Protein AF-X0TYA1-F1 (afdb_monomer_lite)

InterPro domains:
  IPR029058 Alpha/Beta hydrolase fold [G3DSA:3.40.50.1820] (14-132)

Foldseek 3Di:
DDDDDDDDDDDDDDDDDDDDPPPPPPPPPPPPVPPPPDPLVPDDPVVNVVVCVVPPPVPPPLDADCPPVVHPVVSCVVVVVVVCVVVCVVVQVVVQPPDDKDKDKDDWDDPPVDTDIKMWIDHGVVDIDIDD

Sequence (132 aa):
MNLKTLPARLMLRDRVRLACCACATVLLLSTQGRAQEKDFDDYPEHVVKYLGRLFDEEHRQYAFRDDYSGGVRKWRSDARPELRRLVGLEKIAASVGRHKPQVELDEPEDLGDYLRQRGTIETEPDVRIPFW

Secondary structure (DSSP, 8-state):
---------------------SSSSSS------------GGGS-HHHHHHHHHHS-STT-TT---TT-TTHHHHHHHHHHHHHHHHTTHHHHHHHTTT---EEEE-PPEE-SSSEE--EEEEEETTEEEEE-

pLDDT: mean 77.63, std 24.53, range [28.47, 98.56]

Structure (mmCIF, N/CA/C/O backbone):
data_AF-X0TYA1-F1
#
_entry.id   AF-X0TYA1-F1
#
loop_
_atom_site.group_PDB
_atom_site.id
_atom_site.type_symbol
_atom_site.label_atom_id
_atom_site.label_alt_id
_atom_site.label_comp_id
_atom_site.label_asym_id
_atom_site.label_entity_id
_atom_site.label_seq_id
_atom_site.pdbx_PDB_ins_code
_atom_site.Cartn_x
_atom_site.Cartn_y
_atom_site.Cartn_z
_atom_site.occupancy
_atom_site.B_iso_or_equiv
_atom_site.auth_seq_id
_atom_site.auth_comp_id
_atom_site.auth_asym_id
_atom_site.auth_atom_id
_atom_site.pdbx_PDB_model_num
ATOM 1 N N . MET A 1 1 ? 35.084 68.144 -44.228 1.00 32.50 1 MET A N 1
ATOM 2 C CA . MET A 1 1 ? 34.558 69.439 -43.744 1.00 32.50 1 MET A CA 1
ATOM 3 C C . MET A 1 1 ? 34.299 69.296 -42.241 1.00 32.50 1 MET A C 1
ATOM 5 O O . MET A 1 1 ? 33.495 68.442 -41.913 1.00 32.50 1 MET A O 1
ATOM 9 N N . ASN A 1 2 ? 35.048 70.046 -41.402 1.00 29.66 2 ASN A N 1
ATOM 10 C CA . ASN A 1 2 ? 34.972 70.263 -39.924 1.00 29.66 2 ASN A CA 1
ATOM 11 C C . ASN A 1 2 ? 34.763 69.029 -39.007 1.00 29.66 2 ASN A C 1
ATOM 13 O O . ASN A 1 2 ? 33.692 68.447 -39.045 1.00 29.66 2 ASN A O 1
ATOM 17 N N . LEU A 1 3 ? 35.659 68.529 -38.135 1.00 37.81 3 LEU A N 1
ATOM 18 C CA . LEU A 1 3 ? 36.794 69.030 -37.321 1.00 37.81 3 LEU A CA 1
ATOM 19 C C . LEU A 1 3 ? 36.450 70.073 -36.239 1.00 37.81 3 LEU A C 1
ATOM 21 O O . LEU A 1 3 ? 36.354 71.256 -36.543 1.00 37.81 3 LEU A O 1
ATOM 25 N N . LYS A 1 4 ? 36.314 69.581 -34.992 1.00 37.88 4 LYS A N 1
ATOM 26 C CA . LYS A 1 4 ? 36.492 70.201 -33.649 1.00 37.88 4 LYS A CA 1
ATOM 27 C C . LYS A 1 4 ? 35.910 69.193 -32.623 1.00 37.88 4 LYS A C 1
ATOM 29 O O . LYS A 1 4 ? 34.762 68.816 -32.795 1.00 37.88 4 LYS A O 1
ATOM 34 N N . THR A 1 5 ? 36.552 68.648 -31.582 1.00 37.81 5 THR A N 1
ATOM 35 C CA . THR A 1 5 ? 37.852 68.861 -30.919 1.00 37.81 5 THR A CA 1
ATOM 36 C C . THR A 1 5 ? 38.079 67.671 -29.943 1.00 37.81 5 THR A C 1
ATOM 38 O O . THR A 1 5 ? 37.140 67.265 -29.267 1.00 37.81 5 THR A O 1
ATOM 41 N N . LEU A 1 6 ? 39.298 67.122 -29.851 1.00 38.38 6 LEU A N 1
ATOM 42 C CA . LEU A 1 6 ? 39.820 66.210 -28.795 1.00 38.38 6 LEU A CA 1
ATOM 43 C C . LEU A 1 6 ? 40.807 67.028 -27.923 1.00 38.38 6 LEU A C 1
ATOM 45 O O . LEU A 1 6 ? 41.352 67.990 -28.474 1.00 38.38 6 LEU A O 1
ATOM 49 N N . PRO A 1 7 ? 41.076 66.726 -26.626 1.00 44.44 7 PRO A N 1
ATOM 50 C CA . PRO A 1 7 ? 42.090 65.706 -26.256 1.00 44.44 7 PRO A CA 1
ATOM 51 C C . PRO A 1 7 ? 41.839 64.990 -24.890 1.00 44.44 7 PRO A C 1
ATOM 53 O O . PRO A 1 7 ? 41.199 65.527 -23.999 1.00 44.44 7 PRO A O 1
ATOM 56 N N . ALA A 1 8 ? 42.135 63.692 -24.751 1.00 32.38 8 ALA A N 1
ATOM 57 C CA . ALA A 1 8 ? 43.381 63.061 -24.264 1.00 32.38 8 ALA A CA 1
ATOM 58 C C . ALA A 1 8 ? 43.638 63.102 -22.737 1.00 32.38 8 ALA A C 1
ATOM 60 O O . ALA A 1 8 ? 43.399 64.112 -22.089 1.00 32.38 8 ALA A O 1
ATOM 61 N N . ARG A 1 9 ? 44.296 62.023 -22.260 1.00 31.80 9 ARG A N 1
ATOM 62 C CA . ARG A 1 9 ? 44.936 61.795 -20.940 1.00 31.80 9 ARG A CA 1
ATOM 63 C C . ARG A 1 9 ? 44.002 61.375 -19.797 1.00 31.80 9 ARG A C 1
ATOM 65 O O . ARG A 1 9 ? 42.908 61.886 -19.674 1.00 31.80 9 ARG A O 1
ATOM 72 N N . LEU A 1 10 ? 44.373 60.502 -18.864 1.00 29.92 10 LEU A N 1
ATOM 73 C CA . LEU A 1 10 ? 45.520 59.617 -18.629 1.00 29.92 10 LEU A CA 1
ATOM 74 C C . LEU A 1 10 ? 45.177 58.921 -17.294 1.00 29.92 10 LEU A C 1
ATOM 76 O O . LEU A 1 10 ? 44.668 59.580 -16.397 1.00 29.92 10 LEU A O 1
ATOM 80 N N . MET A 1 11 ? 45.540 57.649 -17.158 1.00 28.47 11 MET A N 1
ATOM 81 C CA . MET A 1 11 ? 45.932 57.015 -15.894 1.00 28.47 11 MET A CA 1
ATOM 82 C C . MET A 1 11 ? 44.931 56.867 -14.731 1.00 28.47 11 MET A C 1
ATOM 84 O O . MET A 1 11 ? 44.482 57.809 -14.095 1.00 28.47 11 MET A O 1
ATOM 88 N N . LEU A 1 12 ? 44.806 55.590 -14.357 1.00 33.03 12 LEU A N 1
ATOM 89 C CA . LEU A 1 12 ? 45.123 55.096 -13.019 1.00 33.03 12 LEU A CA 1
ATOM 90 C C . LEU A 1 12 ? 44.226 55.607 -11.889 1.00 33.03 12 LEU A C 1
ATOM 92 O O . LEU A 1 12 ? 44.451 56.662 -11.301 1.00 33.03 12 LEU A O 1
ATOM 96 N N . ARG A 1 13 ? 43.291 54.753 -11.474 1.00 34.62 13 ARG A N 1
ATOM 97 C CA . ARG A 1 13 ? 42.982 54.647 -10.052 1.00 34.62 13 ARG A CA 1
ATOM 98 C C . ARG A 1 13 ? 42.50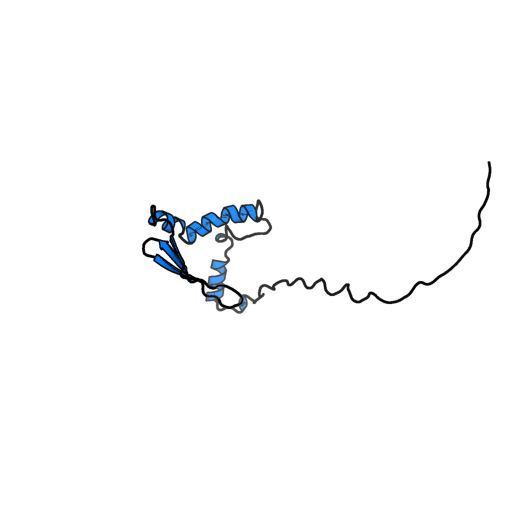1 53.251 -9.712 1.00 34.62 13 ARG A C 1
ATOM 100 O O . ARG A 1 13 ? 41.344 52.892 -9.912 1.00 34.62 13 ARG A O 1
ATOM 107 N N . ASP A 1 14 ? 43.475 52.499 -9.217 1.00 39.28 14 ASP A N 1
ATOM 108 C CA . ASP A 1 14 ? 43.348 51.381 -8.300 1.00 39.28 14 ASP A CA 1
ATOM 109 C C . ASP A 1 14 ? 42.031 51.402 -7.530 1.00 39.28 14 ASP A C 1
ATOM 111 O O . ASP A 1 14 ? 41.776 52.282 -6.702 1.00 39.28 14 ASP A O 1
ATOM 115 N N . ARG A 1 15 ? 41.209 50.383 -7.763 1.00 44.50 15 ARG A N 1
ATOM 116 C CA . ARG A 1 15 ? 40.204 49.981 -6.792 1.00 44.50 15 ARG A CA 1
ATOM 117 C C . ARG A 1 15 ? 40.423 48.526 -6.429 1.00 44.50 15 ARG A C 1
ATOM 119 O O . ARG A 1 15 ? 39.963 47.614 -7.096 1.00 44.50 15 ARG A O 1
ATOM 126 N N . VAL A 1 16 ? 41.158 48.405 -5.328 1.00 42.16 16 VAL A N 1
ATOM 127 C CA . VAL A 1 16 ? 40.886 47.473 -4.237 1.00 42.16 16 VAL A CA 1
ATOM 128 C C . VAL A 1 16 ? 41.016 46.000 -4.622 1.00 42.16 16 VAL A C 1
ATOM 130 O O . VAL A 1 16 ? 40.075 45.309 -4.997 1.00 42.16 16 VAL A O 1
ATOM 133 N N . ARG A 1 17 ? 42.251 45.529 -4.442 1.00 36.91 17 ARG A N 1
ATOM 134 C CA . ARG A 1 17 ? 42.578 44.138 -4.143 1.00 36.91 17 ARG A CA 1
ATOM 135 C C . ARG A 1 17 ? 41.722 43.605 -2.986 1.00 36.91 17 ARG A C 1
ATOM 137 O O . ARG A 1 17 ? 41.432 44.342 -2.051 1.00 36.91 17 ARG A O 1
ATOM 144 N N . LEU A 1 18 ? 41.538 42.284 -3.013 1.00 40.69 18 LEU A N 1
ATOM 145 C CA . LEU A 1 18 ? 41.209 41.407 -1.885 1.00 40.69 18 LEU A CA 1
ATOM 146 C C . LEU A 1 18 ? 39.791 41.540 -1.314 1.00 40.69 18 LEU A C 1
ATOM 148 O O . LEU A 1 18 ? 39.532 42.384 -0.469 1.00 40.69 18 LEU A O 1
ATOM 152 N N . ALA A 1 19 ? 38.925 40.601 -1.703 1.00 40.47 19 ALA A N 1
ATOM 153 C CA . ALA A 1 19 ? 38.174 39.725 -0.790 1.00 40.47 19 ALA A CA 1
ATOM 154 C C . ALA A 1 19 ? 36.941 39.171 -1.514 1.00 40.47 19 ALA A C 1
ATOM 156 O O . ALA A 1 19 ? 35.897 39.806 -1.523 1.00 40.47 19 ALA A O 1
ATOM 157 N N . CYS A 1 20 ? 37.071 37.997 -2.136 1.00 30.47 20 CYS A N 1
ATOM 158 C CA . CYS A 1 20 ? 35.953 37.071 -2.377 1.00 30.47 20 CYS A CA 1
ATOM 159 C C . CYS A 1 20 ? 36.505 35.733 -2.898 1.00 30.47 20 CYS A C 1
ATOM 161 O O . CYS A 1 20 ? 36.135 35.251 -3.960 1.00 30.47 20 CYS A O 1
ATOM 163 N N . CYS A 1 21 ? 37.444 35.141 -2.155 1.00 40.97 21 CYS A N 1
ATOM 164 C CA . CYS A 1 21 ? 37.978 33.802 -2.434 1.00 40.97 21 CYS A CA 1
ATOM 165 C C . CYS A 1 21 ? 37.369 32.722 -1.517 1.00 40.97 21 CYS A C 1
ATOM 167 O O . CYS A 1 21 ? 37.995 31.697 -1.289 1.00 40.97 21 CYS A O 1
ATOM 169 N N . ALA A 1 22 ? 36.169 32.934 -0.961 1.00 41.06 22 ALA A N 1
ATOM 170 C CA . ALA A 1 22 ? 35.612 32.021 0.048 1.00 41.06 22 ALA A CA 1
ATOM 171 C C . ALA A 1 22 ? 34.150 31.578 -0.162 1.00 41.06 22 ALA A C 1
ATOM 173 O O . ALA A 1 22 ? 33.609 30.915 0.713 1.00 41.06 22 ALA A O 1
ATOM 174 N N . CYS A 1 23 ? 33.511 31.870 -1.304 1.00 37.47 23 CYS A N 1
ATOM 175 C CA . CYS A 1 23 ? 32.127 31.419 -1.565 1.00 37.47 23 CYS A CA 1
ATOM 176 C C . CYS A 1 23 ? 31.957 30.520 -2.802 1.00 37.47 23 CYS A C 1
ATOM 178 O O . CYS A 1 23 ? 30.838 30.121 -3.104 1.00 37.47 23 CYS A O 1
ATOM 180 N N . ALA A 1 24 ? 33.034 30.161 -3.508 1.00 41.72 24 ALA A N 1
ATOM 181 C CA . ALA A 1 24 ? 32.944 29.354 -4.732 1.00 41.72 24 ALA A CA 1
ATOM 182 C C . ALA A 1 24 ? 33.170 27.841 -4.528 1.00 41.72 24 ALA A C 1
ATOM 184 O O . ALA A 1 24 ? 33.077 27.088 -5.492 1.00 41.72 24 ALA A O 1
ATOM 185 N N . THR A 1 25 ? 33.435 27.368 -3.304 1.00 46.31 25 THR A N 1
ATOM 186 C CA . THR A 1 25 ? 33.910 25.982 -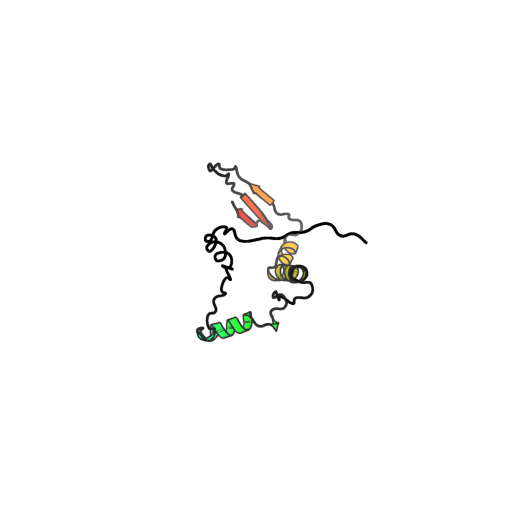3.085 1.00 46.31 25 THR A CA 1
ATOM 187 C C . THR A 1 25 ? 32.981 25.100 -2.241 1.00 46.31 25 THR A C 1
ATOM 189 O O . THR A 1 25 ? 33.359 23.984 -1.904 1.00 46.31 25 THR A O 1
ATOM 192 N N . VAL A 1 26 ? 31.764 25.545 -1.900 1.00 44.78 26 VAL A N 1
ATOM 193 C CA . VAL A 1 26 ? 30.844 24.783 -1.015 1.00 44.78 26 VAL A CA 1
ATOM 194 C C . VAL A 1 26 ? 29.530 24.376 -1.712 1.00 44.78 26 VAL A C 1
ATOM 196 O O . VAL A 1 26 ? 28.554 24.027 -1.064 1.00 44.78 26 VAL A O 1
ATOM 199 N N . LEU A 1 27 ? 29.483 24.361 -3.049 1.00 43.69 27 LEU A N 1
ATOM 200 C CA . LEU A 1 27 ? 28.283 23.964 -3.818 1.00 43.69 27 LEU A CA 1
ATOM 201 C C . LEU A 1 27 ? 28.512 22.807 -4.808 1.00 43.69 27 LEU A C 1
ATOM 203 O O . LEU A 1 27 ? 27.796 22.674 -5.794 1.00 43.69 27 LEU A O 1
ATOM 207 N N . LEU A 1 28 ? 29.477 21.929 -4.523 1.00 41.94 28 LEU A N 1
ATOM 208 C CA . LEU A 1 28 ? 29.686 20.665 -5.251 1.00 41.94 28 LEU A CA 1
ATOM 209 C C . LEU A 1 28 ? 29.794 19.457 -4.309 1.00 41.94 28 LEU A C 1
ATOM 211 O O . LEU A 1 28 ? 30.479 18.484 -4.598 1.00 41.94 28 LEU A O 1
ATOM 215 N N . LEU A 1 29 ? 29.083 19.485 -3.182 1.00 42.62 29 LEU A N 1
ATOM 216 C CA . LEU A 1 29 ? 28.761 18.260 -2.450 1.00 42.62 29 LEU A CA 1
ATOM 217 C C . LEU A 1 29 ? 27.427 17.743 -2.976 1.00 42.62 29 LEU A C 1
ATOM 219 O O . LEU A 1 29 ? 26.401 17.762 -2.302 1.00 42.62 29 LEU A O 1
ATOM 223 N N . SER A 1 30 ? 27.456 17.307 -4.236 1.00 46.38 30 SER A N 1
ATOM 224 C CA . SER A 1 30 ? 26.520 16.308 -4.723 1.00 46.38 30 SER A CA 1
ATOM 225 C C . SER A 1 30 ? 26.673 15.123 -3.776 1.00 46.38 30 SER A C 1
ATOM 227 O O . SER A 1 30 ? 27.676 14.413 -3.806 1.00 46.38 30 SER A O 1
ATOM 229 N N . THR A 1 31 ? 25.712 14.929 -2.884 1.00 47.94 31 THR A N 1
ATOM 230 C CA . THR A 1 31 ? 25.538 13.676 -2.160 1.00 47.94 31 THR A CA 1
ATOM 231 C C . THR A 1 31 ? 25.117 12.619 -3.177 1.00 47.94 31 THR A C 1
ATOM 233 O O . THR A 1 31 ? 23.962 12.220 -3.270 1.00 47.94 31 THR A O 1
ATOM 236 N N . GLN A 1 32 ? 26.074 12.172 -3.994 1.00 50.59 32 GLN A N 1
ATOM 237 C CA . GLN A 1 32 ? 26.008 10.867 -4.623 1.00 50.59 32 GLN A CA 1
ATOM 238 C C . GLN A 1 32 ? 25.956 9.881 -3.463 1.00 50.59 32 GLN A C 1
ATOM 240 O O . GLN A 1 32 ? 26.968 9.616 -2.813 1.00 50.59 32 GLN A O 1
ATOM 245 N N . GLY A 1 33 ? 24.755 9.390 -3.153 1.00 38.81 33 GLY A N 1
ATOM 246 C CA . GLY A 1 33 ? 24.614 8.165 -2.389 1.00 38.81 33 GLY A CA 1
ATOM 247 C C . GLY A 1 33 ? 25.418 7.115 -3.137 1.00 38.81 33 GLY A C 1
ATOM 248 O O . GLY A 1 33 ? 24.982 6.632 -4.178 1.00 38.81 33 GLY A O 1
ATOM 249 N N . ARG A 1 34 ? 26.638 6.840 -2.670 1.00 41.19 34 ARG A N 1
ATOM 250 C CA . ARG A 1 34 ? 27.411 5.710 -3.160 1.00 41.19 34 ARG A CA 1
ATOM 251 C C . ARG A 1 34 ? 26.558 4.491 -2.852 1.00 41.19 34 ARG A C 1
ATOM 253 O O . ARG A 1 34 ? 26.417 4.120 -1.688 1.00 41.19 34 ARG A O 1
ATOM 260 N N . ALA A 1 35 ? 25.960 3.905 -3.890 1.00 49.53 35 ALA A N 1
ATOM 261 C CA . ALA A 1 35 ? 25.627 2.494 -3.853 1.00 49.53 35 ALA A CA 1
ATOM 262 C C . ALA A 1 35 ? 26.877 1.804 -3.306 1.00 49.53 35 ALA A C 1
ATOM 264 O O . ALA A 1 35 ? 27.981 2.099 -3.767 1.00 49.53 35 ALA A O 1
ATOM 265 N N . GLN A 1 36 ? 26.725 1.020 -2.242 1.00 48.53 36 GLN A N 1
ATOM 266 C CA . GLN A 1 36 ? 27.840 0.274 -1.683 1.00 48.53 36 GLN A CA 1
ATOM 267 C C . GLN A 1 36 ? 28.415 -0.577 -2.819 1.00 48.53 36 GLN A C 1
ATOM 269 O O . GLN A 1 36 ? 27.803 -1.561 -3.226 1.00 48.53 36 GLN A O 1
ATOM 274 N N . GLU A 1 37 ? 29.557 -0.165 -3.359 1.00 51.84 37 GLU A N 1
ATOM 275 C CA . GLU A 1 37 ? 30.352 -0.963 -4.280 1.00 51.84 37 GLU A CA 1
ATOM 276 C C . GLU A 1 37 ? 31.049 -2.008 -3.415 1.00 51.84 37 GLU A C 1
ATOM 278 O O . GLU A 1 37 ? 32.171 -1.834 -2.946 1.00 51.84 37 GLU A O 1
ATOM 283 N N . LYS A 1 38 ? 30.277 -3.024 -3.038 1.00 54.31 38 LYS A N 1
ATOM 284 C CA . LYS A 1 38 ? 30.785 -4.200 -2.356 1.00 54.31 38 LYS A CA 1
ATOM 285 C C . LYS A 1 38 ? 31.156 -5.189 -3.447 1.00 54.31 38 LYS A C 1
ATOM 287 O O . LYS A 1 38 ? 30.310 -5.496 -4.286 1.00 54.31 38 LYS A O 1
ATOM 292 N N . ASP A 1 39 ? 32.412 -5.620 -3.449 1.00 69.31 39 ASP A N 1
ATOM 293 C CA . ASP A 1 39 ? 32.907 -6.590 -4.414 1.00 69.31 39 ASP A CA 1
ATOM 294 C C . ASP A 1 39 ? 32.049 -7.859 -4.323 1.00 69.31 39 ASP A C 1
ATOM 296 O O . ASP A 1 39 ? 31.852 -8.417 -3.238 1.00 69.31 39 ASP A O 1
ATOM 300 N N . PHE A 1 40 ? 31.446 -8.262 -5.444 1.00 64.56 40 PHE A N 1
ATOM 301 C CA . PHE A 1 40 ? 30.546 -9.414 -5.463 1.00 64.56 40 PHE A CA 1
ATOM 302 C C . PHE A 1 40 ? 31.299 -10.722 -5.174 1.00 64.56 40 PHE A C 1
ATOM 304 O O . PHE A 1 40 ? 30.663 -11.698 -4.767 1.00 64.56 40 PHE A O 1
ATOM 311 N N . ASP A 1 41 ? 32.629 -10.707 -5.303 1.00 68.88 41 ASP A N 1
ATOM 312 C CA . ASP A 1 41 ? 33.523 -11.830 -5.028 1.00 68.88 41 ASP A CA 1
ATOM 313 C C . ASP A 1 41 ? 33.675 -12.138 -3.521 1.00 68.88 41 ASP A C 1
ATOM 315 O O . ASP A 1 41 ? 34.065 -13.247 -3.154 1.00 68.88 41 ASP A O 1
ATOM 319 N N . ASP A 1 42 ? 33.277 -11.219 -2.629 1.00 84.88 42 ASP A N 1
ATOM 320 C CA . ASP A 1 42 ? 33.297 -11.424 -1.169 1.00 84.88 42 ASP A CA 1
ATOM 321 C C . ASP A 1 42 ? 32.096 -12.237 -0.644 1.00 84.88 42 ASP A C 1
ATOM 323 O O . ASP A 1 42 ? 32.002 -12.552 0.551 1.00 84.88 42 ASP A O 1
ATOM 327 N N . TYR A 1 43 ? 31.123 -12.548 -1.503 1.00 86.44 43 TYR A N 1
ATOM 328 C CA . TYR A 1 43 ? 29.922 -13.267 -1.098 1.00 86.44 43 TYR A CA 1
ATOM 329 C C . TYR A 1 43 ? 30.094 -14.789 -1.199 1.00 86.44 43 TYR A C 1
ATOM 331 O O . TYR A 1 43 ? 30.663 -15.298 -2.162 1.00 86.44 43 TYR A O 1
ATOM 339 N N . PRO A 1 44 ? 29.517 -15.566 -0.260 1.00 93.00 44 PRO A N 1
ATOM 340 C CA . PRO A 1 44 ? 29.414 -17.013 -0.417 1.00 93.00 44 PRO A CA 1
ATOM 341 C C . PRO A 1 44 ? 28.744 -17.393 -1.746 1.00 93.00 44 PRO A C 1
ATOM 343 O O . PRO A 1 44 ? 27.788 -16.740 -2.167 1.00 93.00 44 PRO A O 1
ATOM 346 N N . GLU A 1 45 ? 29.162 -18.503 -2.359 1.00 91.31 45 GLU A N 1
ATOM 347 C CA . GLU A 1 45 ? 28.692 -18.945 -3.687 1.00 91.31 45 GLU A CA 1
ATOM 348 C C . GLU A 1 45 ? 27.156 -18.953 -3.827 1.00 91.31 45 GLU A C 1
ATOM 350 O O . GLU A 1 45 ? 26.596 -18.518 -4.834 1.00 91.31 45 GLU A O 1
ATOM 355 N N . HIS A 1 46 ? 26.441 -19.399 -2.790 1.00 90.88 46 HIS A N 1
ATOM 356 C CA . HIS A 1 46 ? 24.978 -19.440 -2.805 1.00 90.88 46 HIS A CA 1
ATOM 357 C C . HIS A 1 46 ? 24.337 -18.044 -2.878 1.00 90.88 46 HIS A C 1
ATOM 359 O O . HIS A 1 46 ? 23.267 -17.897 -3.474 1.00 90.88 46 HIS A O 1
ATOM 365 N N . VAL A 1 47 ? 24.983 -17.025 -2.303 1.00 91.81 47 VAL A N 1
ATOM 366 C CA . VAL A 1 47 ? 24.548 -15.628 -2.385 1.00 91.81 47 VAL A CA 1
ATOM 367 C C . VAL A 1 47 ? 24.803 -15.098 -3.789 1.00 91.81 47 VAL A C 1
ATOM 369 O O . VAL A 1 47 ? 23.879 -14.551 -4.382 1.00 91.81 47 VAL A O 1
ATOM 372 N N . VAL A 1 48 ? 25.983 -15.343 -4.368 1.00 90.19 48 VAL A N 1
ATOM 373 C CA . VAL A 1 48 ? 26.293 -14.965 -5.760 1.00 90.19 48 VAL A CA 1
ATOM 374 C C . VAL A 1 48 ? 25.278 -15.583 -6.726 1.00 90.19 48 VAL A C 1
ATOM 376 O O . VAL A 1 48 ? 24.676 -14.882 -7.536 1.00 90.19 48 VAL A O 1
ATOM 379 N N . LYS A 1 49 ? 24.979 -16.879 -6.578 1.00 91.19 49 LYS A N 1
ATOM 380 C CA . LYS A 1 49 ? 23.971 -17.581 -7.389 1.00 91.19 49 LYS A CA 1
ATOM 381 C C . LYS A 1 49 ? 22.552 -17.045 -7.183 1.00 91.19 49 LYS A C 1
ATOM 383 O O . LYS A 1 49 ? 21.743 -17.037 -8.112 1.00 91.19 49 LYS A O 1
ATOM 388 N N . TYR A 1 50 ? 22.198 -16.647 -5.964 1.00 90.12 50 TYR A N 1
ATOM 389 C CA . TYR A 1 50 ? 20.907 -16.020 -5.688 1.00 90.12 50 TYR A CA 1
ATOM 390 C C . TYR A 1 50 ? 20.808 -14.638 -6.340 1.00 90.12 50 TYR A C 1
ATOM 392 O O . TYR A 1 50 ? 19.848 -14.386 -7.066 1.00 90.12 50 TYR A O 1
ATOM 400 N N . LEU A 1 51 ? 21.810 -13.783 -6.134 1.00 89.38 51 LEU A N 1
ATOM 401 C CA . LEU A 1 51 ? 21.852 -12.433 -6.687 1.00 89.38 51 LEU A CA 1
ATOM 402 C C . LEU A 1 51 ? 21.896 -12.456 -8.215 1.00 89.38 51 LEU A C 1
ATOM 404 O O . LEU A 1 51 ? 21.172 -11.689 -8.837 1.00 89.38 51 LEU A O 1
ATOM 408 N N . GLY A 1 52 ? 22.650 -13.380 -8.815 1.00 88.88 52 GLY A N 1
ATOM 409 C CA . GLY A 1 52 ? 22.681 -13.571 -10.264 1.00 88.88 52 GLY A CA 1
ATOM 410 C C . GLY A 1 52 ? 21.295 -13.856 -10.843 1.00 88.88 52 GLY A C 1
ATOM 411 O O . GLY A 1 52 ? 20.911 -13.241 -11.827 1.00 88.88 52 GLY A O 1
ATOM 412 N N . ARG A 1 53 ? 20.495 -14.706 -10.183 1.00 88.31 53 ARG A N 1
ATOM 413 C CA . ARG A 1 53 ? 19.097 -14.952 -10.585 1.00 88.31 53 ARG A CA 1
ATOM 414 C C . ARG A 1 53 ? 18.189 -13.747 -10.341 1.00 88.31 53 ARG A C 1
ATOM 416 O O . ARG A 1 53 ? 17.304 -13.481 -11.142 1.00 88.31 53 ARG A O 1
ATOM 423 N N . LEU A 1 54 ? 18.375 -13.040 -9.226 1.00 86.31 54 LEU A N 1
ATOM 424 C CA . LEU A 1 54 ? 17.541 -11.893 -8.853 1.00 86.31 54 LEU A CA 1
ATOM 425 C C . LEU A 1 54 ? 17.763 -10.684 -9.776 1.00 86.31 54 LEU A C 1
ATOM 427 O O . LEU A 1 54 ? 16.825 -9.946 -10.071 1.00 86.31 54 LEU A O 1
ATOM 431 N N . PHE A 1 55 ? 19.006 -10.474 -10.207 1.00 84.94 55 PHE A N 1
ATOM 432 C CA . PHE A 1 55 ? 19.416 -9.358 -11.057 1.00 84.94 55 PHE A CA 1
ATOM 433 C C . PHE A 1 55 ? 19.559 -9.729 -12.536 1.00 84.94 55 PHE A C 1
ATOM 435 O O . PHE A 1 55 ? 19.990 -8.890 -13.327 1.00 84.94 55 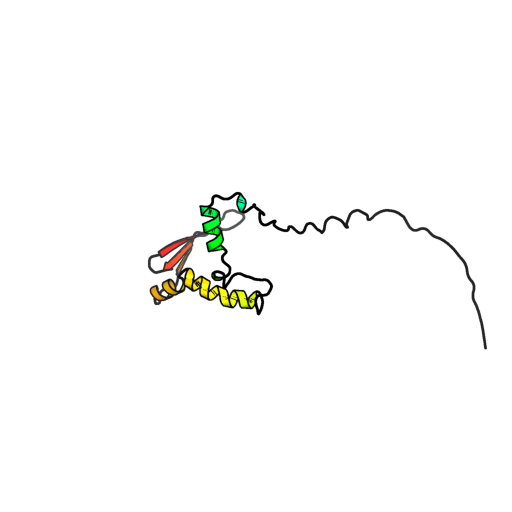PHE A O 1
ATOM 442 N N . ASP A 1 56 ? 19.148 -10.932 -12.928 1.00 87.50 56 ASP A N 1
ATOM 443 C CA . ASP A 1 56 ? 19.068 -11.342 -14.326 1.00 87.50 56 ASP A CA 1
ATOM 444 C C . ASP A 1 56 ? 18.218 -10.337 -15.130 1.00 87.50 56 ASP A C 1
ATOM 446 O O . ASP A 1 56 ? 17.091 -9.999 -14.755 1.00 87.50 56 ASP A O 1
ATOM 450 N N . GLU A 1 57 ? 18.776 -9.792 -16.210 1.00 82.69 57 GLU A N 1
ATOM 451 C CA . GLU A 1 57 ? 18.115 -8.774 -17.030 1.00 82.69 57 GLU A CA 1
ATOM 452 C C . GLU A 1 57 ? 16.871 -9.305 -17.746 1.00 82.69 57 GLU A C 1
ATOM 454 O O . GLU A 1 57 ? 15.908 -8.549 -17.912 1.00 82.69 57 GLU A O 1
ATOM 459 N N . GLU A 1 58 ? 16.849 -10.595 -18.100 1.00 82.06 58 GLU A N 1
ATOM 460 C CA . GLU A 1 58 ? 15.713 -11.246 -18.764 1.00 82.06 58 GLU A CA 1
ATOM 461 C C . GLU A 1 58 ? 14.454 -11.184 -17.887 1.00 82.06 58 GLU A C 1
ATOM 463 O O . GLU A 1 58 ? 13.341 -10.957 -18.364 1.00 82.06 58 GLU A O 1
ATOM 468 N N . HIS A 1 59 ? 14.640 -11.282 -16.571 1.00 80.94 59 HIS A N 1
ATOM 469 C CA . HIS A 1 59 ? 13.560 -11.307 -15.589 1.00 80.94 59 HIS A CA 1
ATOM 470 C C . HIS A 1 59 ? 13.178 -9.904 -15.079 1.00 80.94 59 HIS A C 1
ATOM 472 O O . HIS A 1 59 ? 12.212 -9.747 -14.328 1.00 80.94 59 HIS A O 1
ATOM 478 N N . ARG A 1 60 ? 13.892 -8.851 -15.507 1.00 86.12 60 ARG A N 1
ATOM 479 C CA . ARG A 1 60 ? 13.723 -7.458 -15.050 1.00 86.12 60 ARG A CA 1
ATOM 480 C C . ARG A 1 60 ? 13.061 -6.557 -16.100 1.00 86.12 60 ARG A C 1
ATOM 482 O O . ARG A 1 60 ? 13.473 -5.417 -16.323 1.00 86.12 60 ARG A O 1
ATOM 489 N N . GLN A 1 61 ? 11.969 -7.036 -16.698 1.00 88.25 61 GLN A N 1
ATOM 490 C CA . GLN A 1 61 ? 11.178 -6.301 -17.703 1.00 88.25 61 GLN A CA 1
ATOM 491 C C . GLN A 1 61 ? 10.752 -4.880 -17.271 1.00 88.25 61 GLN A C 1
ATOM 493 O O . GLN A 1 61 ? 10.731 -3.962 -18.088 1.00 88.25 61 GLN A O 1
ATOM 498 N N . TYR A 1 62 ? 10.466 -4.677 -15.979 1.00 91.31 62 TYR A N 1
ATOM 499 C CA . TYR A 1 62 ? 10.046 -3.389 -15.415 1.00 91.31 62 TYR A CA 1
ATOM 500 C C . TYR A 1 62 ? 11.143 -2.693 -14.598 1.00 91.31 62 TYR A C 1
ATOM 502 O O . TYR A 1 62 ? 10.841 -1.762 -13.850 1.00 91.31 62 TYR A O 1
ATOM 510 N N . ALA A 1 63 ? 12.412 -3.105 -14.709 1.00 90.94 63 ALA A N 1
ATOM 511 C CA . ALA A 1 63 ? 13.498 -2.308 -14.145 1.00 90.94 63 ALA A CA 1
ATOM 512 C C . ALA A 1 63 ? 13.542 -0.941 -14.835 1.00 90.94 63 ALA A C 1
ATOM 514 O O . ALA A 1 63 ? 13.464 -0.849 -16.063 1.00 90.94 63 ALA A O 1
ATOM 515 N N . PHE A 1 64 ? 13.648 0.119 -14.035 1.00 90.06 64 PHE A N 1
ATOM 516 C CA . PHE A 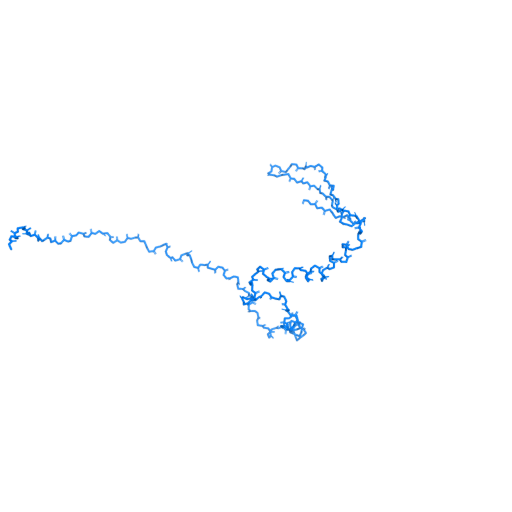1 64 ? 13.841 1.453 -14.580 1.00 90.06 64 PHE A CA 1
ATOM 517 C C . PHE A 1 64 ? 15.211 1.532 -15.260 1.00 90.06 64 PHE A C 1
ATOM 519 O O . PHE A 1 64 ? 16.210 1.084 -14.699 1.00 90.06 64 PHE A O 1
ATOM 526 N N . ARG A 1 65 ? 15.232 2.104 -16.464 1.00 88.88 65 ARG A N 1
ATOM 527 C CA . ARG A 1 65 ? 16.433 2.382 -17.251 1.00 88.88 65 ARG A CA 1
ATOM 528 C C . ARG A 1 65 ? 16.324 3.810 -17.763 1.00 88.88 65 ARG A C 1
ATOM 530 O O . ARG A 1 65 ? 15.222 4.255 -18.094 1.00 88.88 65 ARG A O 1
ATOM 537 N N . ASP A 1 66 ? 17.444 4.514 -17.845 1.00 88.19 66 ASP A N 1
ATOM 538 C CA . ASP A 1 66 ? 17.458 5.912 -18.291 1.00 88.19 66 ASP A CA 1
ATOM 539 C C . ASP A 1 66 ? 16.964 6.067 -19.741 1.00 88.19 66 ASP A C 1
ATOM 541 O O . ASP A 1 66 ? 16.432 7.112 -20.114 1.00 88.19 66 ASP A O 1
ATOM 545 N N . ASP A 1 67 ? 17.066 5.002 -20.538 1.00 90.50 67 ASP A N 1
ATOM 546 C CA . ASP A 1 67 ? 16.623 4.911 -21.929 1.00 90.50 67 ASP A CA 1
ATOM 547 C C . ASP A 1 67 ? 15.208 4.323 -22.103 1.00 90.50 67 ASP A C 1
ATOM 549 O O . ASP A 1 67 ? 14.774 4.079 -23.232 1.00 90.50 67 ASP A O 1
ATOM 553 N N . TYR A 1 68 ? 14.453 4.110 -21.015 1.00 90.81 68 TYR A N 1
ATOM 554 C CA . TYR A 1 68 ? 13.111 3.532 -21.095 1.00 90.81 68 TYR A CA 1
ATOM 555 C C . TYR A 1 68 ? 12.218 4.375 -22.012 1.00 90.81 68 TYR A C 1
ATOM 557 O O . TYR A 1 68 ? 11.982 5.563 -21.768 1.00 90.81 68 TYR A O 1
ATOM 565 N N . SER A 1 69 ? 11.684 3.760 -23.070 1.00 88.50 69 SER A N 1
ATOM 566 C CA . SER A 1 69 ? 10.856 4.470 -24.049 1.00 88.50 69 SER A CA 1
ATOM 567 C C . SER A 1 69 ? 9.670 5.174 -23.368 1.00 88.50 69 SER A C 1
ATOM 569 O O . SER A 1 69 ? 8.913 4.566 -22.614 1.00 88.50 69 SER A O 1
ATOM 571 N N . GLY A 1 70 ? 9.516 6.483 -23.590 1.00 89.81 70 GLY A N 1
ATOM 572 C CA . GLY A 1 70 ? 8.492 7.305 -22.922 1.00 89.81 70 GLY A CA 1
ATOM 573 C C . GLY A 1 70 ? 8.825 7.740 -21.484 1.00 89.81 70 GLY A C 1
ATOM 574 O O . GLY A 1 70 ? 7.972 8.335 -20.813 1.00 89.81 70 GLY A O 1
ATOM 575 N N . GLY A 1 71 ? 10.051 7.475 -21.027 1.00 94.25 71 GLY A N 1
ATOM 576 C CA . GLY A 1 71 ? 10.620 7.933 -19.765 1.00 94.25 71 GLY A CA 1
ATOM 577 C C . GLY A 1 71 ? 9.895 7.415 -18.523 1.00 94.25 71 GLY A C 1
ATOM 578 O O . GLY A 1 71 ? 9.086 6.486 -18.565 1.00 94.25 71 GLY A O 1
ATOM 579 N N . VAL A 1 72 ? 10.144 8.081 -17.393 1.00 94.94 72 VAL A N 1
ATOM 580 C CA . VAL A 1 72 ? 9.600 7.719 -16.069 1.00 94.94 72 VAL A CA 1
ATOM 581 C C . VAL A 1 72 ? 8.077 7.569 -16.080 1.00 94.94 72 VAL A C 1
ATOM 583 O O . VAL A 1 72 ? 7.536 6.682 -15.422 1.00 94.94 72 VAL A O 1
ATOM 586 N N . ARG A 1 73 ? 7.360 8.426 -16.819 1.00 95.31 73 ARG A N 1
ATOM 587 C CA . ARG A 1 73 ? 5.893 8.383 -16.865 1.00 95.31 73 ARG A CA 1
ATOM 588 C C . ARG A 1 73 ? 5.392 7.082 -17.487 1.00 95.31 73 ARG A C 1
ATOM 590 O O . ARG A 1 73 ? 4.494 6.462 -16.921 1.00 95.31 73 ARG A O 1
ATOM 597 N N . LYS A 1 74 ? 5.962 6.677 -18.626 1.00 95.50 74 LYS A N 1
ATOM 598 C CA . LYS A 1 74 ? 5.582 5.429 -19.294 1.00 95.50 74 LYS A CA 1
ATOM 599 C C . LYS A 1 74 ? 6.010 4.218 -18.469 1.00 95.50 74 LYS A C 1
ATOM 601 O O . LYS A 1 74 ? 5.167 3.375 -18.193 1.00 95.50 74 LYS A O 1
ATOM 606 N N . TRP A 1 75 ? 7.236 4.216 -17.948 1.00 96.19 75 TRP A N 1
ATOM 607 C CA . TRP A 1 75 ? 7.702 3.174 -17.029 1.00 96.19 75 TRP A CA 1
ATOM 608 C C . TRP A 1 75 ? 6.745 2.957 -15.843 1.00 96.19 75 TRP A C 1
ATOM 610 O O . TRP A 1 75 ? 6.326 1.832 -15.588 1.00 96.19 75 TRP A O 1
ATOM 620 N N . ARG A 1 76 ? 6.317 4.026 -15.153 1.00 95.81 76 ARG A N 1
ATOM 621 C CA . ARG A 1 76 ? 5.341 3.919 -14.048 1.00 95.81 76 ARG A CA 1
ATOM 622 C C . ARG A 1 76 ? 4.000 3.356 -14.507 1.00 95.81 76 ARG A C 1
ATOM 624 O O . ARG A 1 76 ? 3.389 2.579 -13.777 1.00 95.81 76 ARG A O 1
ATOM 631 N N . SER A 1 77 ? 3.528 3.789 -15.676 1.00 96.81 77 SER A N 1
ATOM 632 C CA . SER A 1 77 ? 2.269 3.317 -16.255 1.00 96.81 77 SER A CA 1
ATOM 633 C C . SER A 1 77 ? 2.316 1.825 -16.574 1.00 96.81 77 SER A C 1
ATOM 635 O O . SER A 1 77 ? 1.321 1.140 -16.363 1.00 96.81 77 SER A O 1
ATOM 637 N N . ASP A 1 78 ? 3.460 1.332 -17.044 1.00 95.50 78 ASP A N 1
ATOM 638 C CA . ASP A 1 78 ? 3.643 -0.062 -17.442 1.00 95.50 78 ASP A CA 1
ATOM 639 C C . ASP A 1 78 ? 3.912 -0.970 -16.224 1.00 95.50 78 ASP A C 1
ATOM 641 O O . ASP A 1 78 ? 3.359 -2.062 -16.132 1.00 95.50 78 ASP A O 1
ATOM 645 N N . ALA A 1 79 ? 4.704 -0.508 -15.247 1.00 95.75 79 ALA A N 1
ATOM 646 C CA . ALA A 1 79 ? 5.111 -1.299 -14.081 1.00 95.75 79 ALA A CA 1
ATOM 647 C C . ALA A 1 79 ? 4.030 -1.413 -12.991 1.00 95.75 79 ALA A C 1
ATOM 649 O O . ALA A 1 79 ? 3.927 -2.430 -12.304 1.00 95.75 79 ALA A O 1
ATOM 650 N N . ARG A 1 80 ? 3.220 -0.364 -12.784 1.00 96.12 80 ARG A N 1
ATOM 651 C CA . ARG A 1 80 ? 2.245 -0.322 -11.680 1.00 96.12 80 ARG A CA 1
ATOM 652 C C . ARG A 1 80 ? 1.146 -1.393 -11.782 1.00 96.12 80 ARG A C 1
ATOM 654 O O . ARG A 1 80 ? 0.820 -1.955 -10.735 1.00 96.12 80 ARG A O 1
ATOM 661 N N . PRO A 1 81 ? 0.560 -1.689 -12.958 1.00 95.88 81 PRO A N 1
ATOM 662 C CA . PRO A 1 81 ? -0.383 -2.797 -13.103 1.00 95.88 81 PRO A CA 1
ATOM 663 C C . PRO A 1 81 ? 0.242 -4.139 -12.716 1.00 95.88 81 PRO A C 1
ATOM 665 O O . PRO A 1 81 ? -0.339 -4.874 -11.922 1.00 95.88 81 PRO A O 1
ATOM 668 N N . GLU A 1 82 ? 1.466 -4.413 -13.174 1.00 95.38 82 GLU A N 1
ATOM 669 C CA . GLU A 1 82 ? 2.132 -5.675 -12.853 1.00 95.38 82 GLU A CA 1
ATOM 670 C C . GLU A 1 82 ? 2.424 -5.804 -11.358 1.00 95.38 82 GLU A C 1
ATOM 672 O O . GLU A 1 82 ? 2.171 -6.851 -10.765 1.00 95.38 82 GLU A O 1
ATOM 677 N N . LEU A 1 83 ? 2.891 -4.729 -10.716 1.00 95.44 83 LEU A N 1
ATOM 678 C CA . LEU A 1 83 ? 3.093 -4.729 -9.270 1.00 95.44 83 LEU A CA 1
ATOM 679 C C . LEU A 1 83 ? 1.795 -5.091 -8.540 1.00 95.44 83 LEU A C 1
ATOM 681 O O . LEU A 1 83 ? 1.810 -5.958 -7.671 1.00 95.44 83 LEU A O 1
ATOM 685 N N . ARG A 1 84 ? 0.666 -4.472 -8.917 1.00 96.50 84 ARG A N 1
ATOM 686 C CA . ARG A 1 84 ? -0.650 -4.763 -8.320 1.00 96.50 84 ARG A CA 1
ATOM 687 C C . ARG A 1 84 ? -1.044 -6.228 -8.484 1.00 96.50 84 ARG A C 1
ATOM 689 O O . ARG A 1 84 ? -1.588 -6.808 -7.545 1.00 96.50 84 ARG A O 1
ATOM 696 N N . ARG A 1 85 ? -0.767 -6.812 -9.651 1.00 95.81 85 ARG A N 1
ATOM 697 C CA . ARG A 1 85 ? -1.010 -8.227 -9.940 1.00 95.81 85 ARG A CA 1
ATOM 698 C C . ARG A 1 85 ? -0.141 -9.129 -9.061 1.00 95.81 85 ARG A C 1
ATOM 700 O O . ARG A 1 85 ? -0.664 -10.036 -8.419 1.00 95.81 85 ARG A O 1
ATOM 707 N N . LEU A 1 86 ? 1.165 -8.856 -8.989 1.00 95.06 86 LEU A N 1
ATOM 708 C CA . LEU A 1 86 ? 2.141 -9.645 -8.227 1.00 95.06 86 LEU A CA 1
ATOM 709 C C . LEU A 1 86 ? 1.896 -9.599 -6.717 1.00 95.06 86 LEU A C 1
ATOM 711 O O . LEU A 1 86 ? 1.985 -10.633 -6.061 1.00 95.06 86 LEU A O 1
ATOM 715 N N . VAL A 1 87 ? 1.537 -8.433 -6.169 1.00 96.38 87 VAL A N 1
ATOM 716 C CA . VAL A 1 87 ? 1.182 -8.305 -4.744 1.00 96.38 87 VAL A CA 1
ATOM 717 C C . VAL A 1 87 ? -0.249 -8.766 -4.438 1.00 96.38 87 VAL A C 1
ATOM 719 O O . VAL A 1 87 ? -0.706 -8.657 -3.306 1.00 96.38 87 VAL A O 1
ATOM 722 N N . GLY A 1 88 ? -0.974 -9.289 -5.433 1.00 95.75 88 GLY A N 1
ATOM 723 C CA . GLY A 1 88 ? -2.283 -9.911 -5.242 1.00 95.75 88 GLY A CA 1
ATOM 724 C C . GLY A 1 88 ? -3.441 -8.940 -5.000 1.00 95.75 88 GLY A C 1
ATOM 725 O O . GLY A 1 88 ? -4.533 -9.391 -4.659 1.00 95.75 88 GLY A O 1
ATOM 726 N N . LEU A 1 89 ? -3.259 -7.633 -5.218 1.00 93.75 89 LEU A N 1
ATOM 727 C CA . LEU A 1 89 ? -4.307 -6.633 -4.965 1.00 93.75 89 LEU A CA 1
ATOM 728 C C . LEU A 1 89 ? -5.545 -6.847 -5.839 1.00 93.75 89 LEU A C 1
ATOM 730 O O . LEU A 1 89 ? -6.662 -6.591 -5.402 1.00 93.75 89 LEU A O 1
ATOM 734 N N . GLU A 1 90 ? -5.370 -7.336 -7.065 1.00 93.19 90 GLU A N 1
ATOM 735 C CA . GLU A 1 90 ? -6.495 -7.660 -7.953 1.00 93.19 90 GLU A CA 1
ATOM 736 C C . GLU A 1 90 ? -7.298 -8.859 -7.443 1.00 93.19 90 GLU A C 1
ATOM 738 O O . GLU A 1 90 ? -8.527 -8.852 -7.499 1.00 93.19 90 GLU A O 1
ATOM 743 N N . LYS A 1 91 ? -6.611 -9.862 -6.882 1.00 94.12 91 LYS A N 1
ATOM 744 C CA . LYS A 1 91 ? -7.249 -11.035 -6.279 1.00 94.12 91 LYS A CA 1
ATOM 745 C C . LYS A 1 91 ? -8.058 -10.640 -5.045 1.00 94.12 91 LYS A C 1
ATOM 747 O O . LYS A 1 91 ? -9.198 -11.075 -4.920 1.00 94.12 91 LYS A O 1
ATOM 752 N N . ILE A 1 92 ? -7.489 -9.795 -4.184 1.00 92.44 92 ILE A N 1
ATOM 753 C CA . ILE A 1 92 ? -8.171 -9.254 -3.001 1.00 92.44 92 ILE A CA 1
ATOM 754 C C . ILE A 1 92 ? -9.408 -8.454 -3.426 1.00 92.44 92 ILE A C 1
ATOM 756 O O . ILE A 1 92 ? -10.511 -8.711 -2.948 1.00 92.44 92 ILE A O 1
ATOM 760 N N . ALA A 1 93 ? -9.256 -7.540 -4.391 1.00 90.94 93 ALA A N 1
ATOM 761 C CA . ALA A 1 93 ? -10.364 -6.732 -4.895 1.00 90.94 93 ALA A CA 1
ATOM 762 C C . ALA A 1 93 ? -11.509 -7.589 -5.467 1.00 90.94 93 ALA A C 1
ATOM 764 O O . ALA A 1 93 ? -12.678 -7.271 -5.261 1.00 90.94 93 ALA A O 1
ATOM 765 N N . ALA A 1 94 ? -11.190 -8.691 -6.150 1.00 91.94 94 ALA A N 1
ATOM 766 C CA . ALA A 1 94 ? -12.193 -9.624 -6.654 1.00 91.94 94 ALA A CA 1
ATOM 767 C C . ALA A 1 94 ? -12.884 -10.427 -5.534 1.00 91.94 94 ALA A C 1
ATOM 769 O O . ALA A 1 94 ? -14.071 -10.729 -5.653 1.00 91.94 94 ALA A O 1
ATOM 770 N N . SER A 1 95 ? -12.179 -10.766 -4.446 1.00 92.81 95 SER A N 1
ATOM 771 C CA . SER A 1 95 ? -12.738 -11.580 -3.357 1.00 92.81 95 SER A CA 1
ATOM 772 C C . SER A 1 95 ? -13.653 -10.813 -2.402 1.00 92.81 95 SER A C 1
ATOM 774 O O . SER A 1 95 ? -14.543 -11.418 -1.814 1.00 92.81 95 SER A O 1
ATOM 776 N N . VAL A 1 96 ? -13.474 -9.497 -2.251 1.00 92.94 96 VAL A N 1
ATOM 777 C CA . VAL A 1 96 ? -14.260 -8.679 -1.301 1.00 92.94 96 VAL A CA 1
ATOM 778 C C . VAL A 1 96 ? -15.645 -8.266 -1.827 1.00 92.94 96 VAL A C 1
ATOM 780 O O . VAL A 1 96 ? -16.464 -7.706 -1.094 1.00 92.94 96 VAL A O 1
ATOM 783 N N . GLY A 1 97 ? -15.951 -8.554 -3.096 1.00 89.31 97 GLY A N 1
ATOM 784 C CA . GLY A 1 97 ? -17.262 -8.302 -3.694 1.00 89.31 97 GLY A CA 1
ATOM 785 C C . GLY A 1 97 ? -17.656 -6.820 -3.671 1.00 89.31 97 GLY A C 1
ATOM 786 O O . GLY A 1 97 ? -17.034 -5.993 -4.330 1.00 89.31 97 GLY A O 1
ATOM 787 N N . ARG A 1 98 ? -18.732 -6.484 -2.945 1.00 92.06 98 ARG A N 1
ATOM 788 C CA . ARG A 1 98 ? -19.224 -5.098 -2.785 1.00 92.06 98 ARG A CA 1
ATOM 789 C C . ARG A 1 98 ? -18.786 -4.433 -1.477 1.00 92.06 98 ARG A C 1
ATOM 791 O O . ARG A 1 98 ? -19.227 -3.314 -1.209 1.00 92.06 98 ARG A O 1
ATOM 798 N N . HIS A 1 99 ? -17.973 -5.107 -0.664 1.00 94.25 99 HIS A N 1
ATOM 799 C CA . HIS A 1 99 ? -17.444 -4.520 0.561 1.00 94.25 99 HIS A CA 1
ATOM 800 C C . HIS A 1 99 ? -16.623 -3.268 0.224 1.00 94.25 99 HIS A C 1
ATOM 802 O O . HIS A 1 99 ? -15.886 -3.231 -0.763 1.00 94.25 99 HIS A O 1
ATOM 808 N N . LYS A 1 100 ? -16.788 -2.224 1.033 1.00 94.06 100 LYS A N 1
ATOM 809 C CA . LYS A 1 100 ? -16.011 -0.989 0.941 1.00 94.06 100 LYS A CA 1
ATOM 810 C C . LYS A 1 100 ? -15.231 -0.845 2.240 1.00 94.06 100 LYS A C 1
ATOM 812 O O . LYS A 1 100 ? -15.864 -1.026 3.280 1.00 94.06 100 LYS A O 1
ATOM 817 N N . PRO A 1 101 ? -13.942 -0.470 2.184 1.00 94.81 101 PRO A N 1
ATOM 818 C CA . PRO A 1 101 ? -13.174 -0.239 3.390 1.00 94.81 101 PRO A CA 1
ATOM 819 C C . PRO A 1 101 ? -13.857 0.773 4.308 1.00 94.81 101 PRO A C 1
ATOM 821 O O . PRO A 1 101 ? -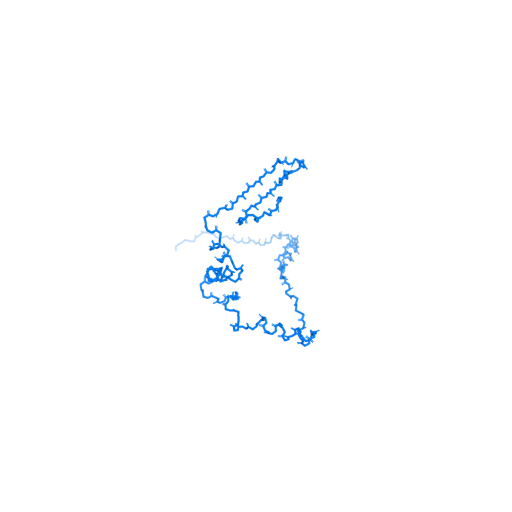14.384 1.785 3.830 1.00 94.81 101 PRO A O 1
ATOM 824 N N . GLN A 1 102 ? -13.841 0.499 5.607 1.00 97.12 102 GLN A N 1
ATOM 825 C CA . GLN A 1 102 ? -14.422 1.363 6.634 1.00 97.12 102 GLN A CA 1
ATOM 826 C C . GLN A 1 102 ? -13.337 1.817 7.593 1.00 97.12 102 GLN A C 1
ATOM 828 O O . GLN A 1 102 ? -12.409 1.070 7.879 1.00 97.12 102 GLN A O 1
ATOM 833 N N . VAL A 1 103 ? -13.443 3.050 8.075 1.00 98.06 103 VAL A N 1
ATOM 834 C CA . VAL A 1 103 ? -12.501 3.613 9.040 1.00 98.06 103 VAL A CA 1
ATOM 835 C C . VAL A 1 103 ? -13.290 4.081 10.247 1.00 98.06 103 VAL A C 1
ATOM 837 O O . VAL A 1 103 ? -14.214 4.880 10.115 1.00 98.06 103 VAL A O 1
ATOM 840 N N . GLU A 1 104 ? -12.895 3.589 11.412 1.00 98.12 104 GLU A N 1
ATOM 841 C CA . GLU A 1 104 ? -13.357 4.050 12.714 1.00 98.12 104 GLU A CA 1
ATOM 842 C C . GLU A 1 104 ? -12.214 4.824 13.371 1.00 98.12 104 GLU A C 1
ATOM 844 O O . GLU A 1 104 ? -11.068 4.370 13.348 1.00 98.12 104 GLU A O 1
ATOM 849 N N . LEU A 1 105 ? -12.513 6.000 13.919 1.00 98.31 105 LEU A N 1
ATOM 850 C CA . LEU A 1 105 ? -11.549 6.844 14.620 1.00 98.31 105 LEU A CA 1
ATOM 851 C C . LEU A 1 105 ? -12.015 7.046 16.061 1.00 98.31 105 LEU A C 1
ATOM 853 O O . LEU A 1 105 ? -13.188 7.344 16.289 1.00 98.31 105 LEU A O 1
ATOM 857 N N . ASP A 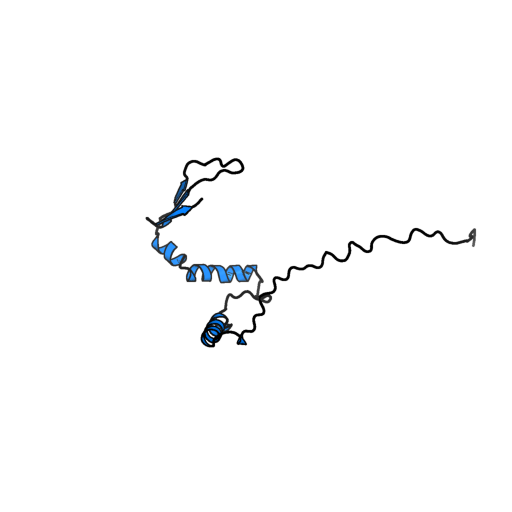1 106 ? -11.086 6.912 17.002 1.00 97.75 106 ASP A N 1
ATOM 858 C CA . ASP A 1 106 ? -11.313 7.201 18.417 1.00 97.75 106 ASP A CA 1
ATOM 859 C C . ASP A 1 106 ? -11.236 8.716 18.681 1.00 97.75 106 ASP A C 1
ATOM 861 O O . ASP A 1 106 ? -10.938 9.509 17.786 1.00 97.75 106 ASP A O 1
ATOM 865 N N . GLU A 1 107 ? -11.480 9.144 19.920 1.00 97.88 107 GLU A N 1
ATOM 866 C CA . GLU A 1 107 ? -11.287 10.545 20.313 1.00 97.88 107 GLU A CA 1
ATOM 867 C C . GLU A 1 107 ? -9.815 10.977 20.136 1.00 97.88 107 GLU A C 1
ATOM 869 O O . GLU A 1 107 ? -8.905 10.237 20.531 1.00 97.88 107 GLU A O 1
ATOM 874 N N . PRO A 1 108 ? -9.549 12.162 19.557 1.00 97.69 108 PRO A N 1
ATOM 875 C CA . PRO A 1 108 ? -8.200 12.710 19.480 1.00 97.69 108 PRO A CA 1
ATOM 876 C C . PRO A 1 108 ? -7.603 12.979 20.869 1.00 97.69 108 PRO A C 1
ATOM 878 O O . PRO A 1 108 ? -8.233 13.586 21.733 1.00 97.69 108 PRO A O 1
ATOM 881 N N . GLU A 1 109 ? -6.347 12.587 21.054 1.00 98.06 109 GLU A N 1
ATOM 882 C CA . GLU A 1 109 ? -5.524 12.903 22.218 1.00 98.06 109 GLU A CA 1
ATOM 883 C C . GLU A 1 109 ? -4.660 14.132 21.917 1.00 98.06 109 GLU A C 1
ATOM 885 O O . GLU A 1 109 ? -3.919 14.155 20.931 1.00 98.06 109 GLU A O 1
ATOM 890 N N . ASP A 1 110 ? -4.734 15.148 22.774 1.00 97.88 110 ASP A N 1
ATOM 891 C CA . ASP A 1 110 ? -3.857 16.315 22.701 1.00 97.88 110 ASP A CA 1
ATOM 892 C C . ASP A 1 110 ? -2.501 16.013 23.359 1.00 97.88 110 ASP A C 1
ATOM 894 O O . ASP A 1 110 ? -2.430 15.735 24.558 1.00 97.88 110 ASP A O 1
ATOM 898 N N . LEU A 1 111 ? -1.424 16.061 22.568 1.00 97.81 111 LEU A N 1
ATOM 899 C CA . LEU A 1 111 ? -0.041 15.873 23.020 1.00 97.81 111 LEU A CA 1
ATOM 900 C C . LEU A 1 111 ? 0.748 17.194 23.081 1.00 97.81 111 LEU A C 1
ATOM 902 O O . LEU A 1 111 ? 1.979 17.182 23.124 1.00 97.81 111 LEU A O 1
ATOM 906 N N . GLY A 1 112 ? 0.057 18.335 23.080 1.00 97.88 112 GLY A N 1
ATOM 907 C CA . GLY A 1 112 ? 0.621 19.680 23.166 1.00 97.88 112 GLY A CA 1
ATOM 908 C C . GLY A 1 112 ? 0.946 20.274 21.797 1.00 97.88 112 GLY A C 1
ATOM 909 O O . GLY A 1 112 ? 0.380 21.297 21.421 1.00 97.88 112 GLY A O 1
ATOM 910 N N . ASP A 1 113 ? 1.836 19.627 21.040 1.00 98.06 113 ASP A N 1
ATOM 911 C CA . ASP A 1 113 ? 2.282 20.129 19.727 1.00 98.06 113 ASP A CA 1
ATOM 912 C C . ASP A 1 113 ? 1.472 19.558 18.552 1.00 98.06 113 ASP A C 1
ATOM 914 O O . ASP A 1 113 ? 1.473 20.108 17.448 1.00 98.06 113 ASP A O 1
ATOM 918 N N . TYR A 1 114 ? 0.805 18.424 18.767 1.00 97.50 114 TYR A N 1
ATOM 919 C CA . TYR A 1 114 ? -0.014 17.746 17.771 1.00 97.50 114 TYR A CA 1
ATOM 920 C C . TYR A 1 114 ? -1.114 16.925 18.440 1.00 97.50 114 TYR A C 1
ATOM 922 O O . TYR A 1 114 ? -1.011 16.534 19.603 1.00 97.50 114 TYR A O 1
ATOM 930 N N . LEU A 1 115 ? -2.159 16.639 17.666 1.00 97.62 115 LEU A N 1
ATOM 931 C CA . LEU A 1 115 ? -3.182 15.676 18.045 1.00 97.62 115 LEU A CA 1
ATOM 932 C C . LEU A 1 115 ? -2.779 14.294 17.540 1.00 97.62 115 LEU A C 1
ATOM 934 O O . LEU A 1 115 ? -2.367 14.145 16.387 1.00 97.62 115 LEU A O 1
ATOM 938 N N . ARG A 1 116 ? -2.931 13.285 18.390 1.00 97.94 116 ARG A N 1
ATOM 939 C CA . ARG A 1 116 ? -2.781 11.879 18.021 1.00 97.94 116 ARG A CA 1
ATOM 940 C C . ARG A 1 116 ? -4.142 11.208 18.078 1.00 97.94 116 ARG A C 1
ATOM 942 O O . ARG A 1 116 ? -4.831 11.316 19.083 1.00 97.94 116 ARG A O 1
ATOM 949 N N . GLN A 1 117 ? -4.525 10.486 17.032 1.00 98.31 117 GLN A N 1
ATOM 950 C CA . GLN A 1 117 ? -5.826 9.828 16.979 1.00 98.31 117 GLN A CA 1
ATOM 951 C C . GLN A 1 117 ? -5.646 8.372 16.589 1.00 98.31 117 GLN A C 1
ATOM 953 O O . GLN A 1 117 ? -5.098 8.064 15.536 1.00 98.31 117 GLN A O 1
ATOM 958 N N . ARG A 1 118 ? -6.115 7.460 17.439 1.00 98.19 118 ARG A N 1
ATOM 959 C CA . ARG A 1 118 ? -6.136 6.049 17.073 1.00 98.19 118 ARG A CA 1
ATOM 960 C C . ARG A 1 118 ? -7.254 5.807 16.067 1.00 98.19 118 ARG A C 1
ATOM 962 O O . ARG A 1 118 ? -8.370 6.290 16.238 1.00 98.19 118 ARG A O 1
ATOM 969 N N . GLY A 1 119 ? -6.951 5.030 15.038 1.00 98.31 119 GLY A N 1
ATOM 970 C CA . GLY A 1 119 ? -7.922 4.563 14.065 1.00 98.31 119 GLY A CA 1
ATOM 971 C C . GLY A 1 119 ? -7.883 3.052 13.901 1.00 98.31 119 GLY A C 1
ATOM 972 O O . GLY A 1 119 ? -6.900 2.385 14.227 1.00 98.31 119 GLY A O 1
ATOM 973 N N . THR A 1 120 ? -8.964 2.497 13.371 1.00 98.56 120 THR A N 1
ATOM 974 C CA . THR A 1 120 ? -9.014 1.127 12.864 1.00 98.56 120 THR A CA 1
ATOM 975 C C . THR A 1 120 ? -9.628 1.152 11.475 1.00 98.56 120 THR A C 1
ATOM 977 O O . THR A 1 120 ? -10.729 1.667 11.299 1.00 98.56 120 THR A O 1
ATOM 980 N N . ILE A 1 121 ? -8.922 0.600 10.489 1.00 98.12 121 ILE A N 1
ATOM 981 C CA . ILE A 1 121 ? -9.455 0.387 9.142 1.00 98.12 121 ILE A CA 1
ATOM 982 C C . ILE A 1 121 ? -9.863 -1.077 8.981 1.00 98.12 121 ILE A C 1
ATOM 984 O O . ILE A 1 121 ? -9.082 -1.978 9.282 1.00 98.12 121 ILE A O 1
ATOM 988 N N . GLU A 1 122 ? -11.081 -1.316 8.512 1.00 97.69 122 GLU A N 1
ATOM 989 C CA . GLU A 1 122 ? -11.507 -2.606 7.977 1.00 97.69 122 GLU A CA 1
ATOM 990 C C . GLU A 1 122 ? -11.295 -2.578 6.462 1.00 97.69 122 GLU A C 1
ATOM 992 O O . GLU A 1 122 ? -11.922 -1.777 5.768 1.00 97.69 122 GLU A O 1
ATOM 997 N N . THR A 1 123 ? -10.353 -3.373 5.952 1.00 95.00 123 THR A N 1
ATOM 998 C CA . THR A 1 123 ? -9.965 -3.384 4.527 1.00 95.00 123 THR A CA 1
ATOM 999 C C . THR A 1 123 ? -10.700 -4.455 3.725 1.00 95.00 123 THR A C 1
ATOM 1001 O O . THR A 1 123 ? -11.090 -4.223 2.577 1.00 95.00 123 THR A O 1
ATOM 1004 N N . GLU A 1 124 ? -10.914 -5.607 4.349 1.00 95.69 124 GLU A N 1
ATOM 1005 C CA . GLU A 1 124 ? -11.707 -6.739 3.883 1.00 95.69 124 GLU A CA 1
ATOM 1006 C C . GLU A 1 124 ? -12.662 -7.159 5.011 1.00 95.69 124 GLU A C 1
ATOM 1008 O O . GLU A 1 124 ? -12.378 -6.837 6.167 1.00 95.69 124 GLU A O 1
ATOM 1013 N N . PRO A 1 125 ? -13.751 -7.903 4.721 1.00 94.19 125 PRO A N 1
ATOM 1014 C CA . PRO A 1 125 ? -14.647 -8.396 5.763 1.00 94.19 125 PRO A CA 1
ATOM 1015 C C . PRO A 1 125 ? -13.875 -9.075 6.897 1.00 94.19 125 PRO A C 1
ATOM 1017 O O . PRO A 1 125 ? -13.089 -9.992 6.648 1.00 94.19 125 PRO A O 1
ATOM 1020 N N . ASP A 1 126 ? -14.088 -8.589 8.119 1.00 93.75 126 ASP A N 1
ATOM 1021 C CA . ASP A 1 126 ? -13.468 -9.084 9.354 1.00 93.75 126 ASP A CA 1
ATOM 1022 C C . ASP A 1 126 ? -11.936 -8.873 9.465 1.00 93.75 126 ASP A C 1
ATOM 1024 O O . ASP A 1 126 ? -11.320 -9.290 10.450 1.00 93.75 126 ASP A O 1
ATOM 1028 N N . VAL A 1 127 ? -11.300 -8.177 8.511 1.00 96.12 127 VAL A N 1
ATOM 1029 C CA . VAL A 1 127 ? -9.870 -7.819 8.553 1.00 96.12 127 VAL A CA 1
ATOM 1030 C C . VAL A 1 127 ? -9.712 -6.391 9.061 1.00 96.12 127 VAL A C 1
ATOM 1032 O O . VAL A 1 127 ? -9.832 -5.426 8.309 1.00 96.12 127 VAL A O 1
ATOM 1035 N N . ARG A 1 128 ? -9.416 -6.259 10.358 1.00 97.62 128 ARG A N 1
ATOM 1036 C CA . ARG A 1 128 ? -9.284 -4.969 11.052 1.00 97.62 128 ARG A CA 1
ATOM 1037 C C . ARG A 1 128 ? -7.828 -4.652 11.382 1.00 97.62 128 ARG A C 1
ATOM 1039 O O . ARG A 1 128 ? -7.170 -5.402 12.101 1.00 97.62 128 ARG A O 1
ATOM 1046 N N . ILE A 1 129 ? -7.342 -3.514 10.893 1.00 98.06 129 ILE A N 1
ATOM 1047 C CA . ILE A 1 129 ? -5.956 -3.063 11.046 1.00 98.06 129 ILE A CA 1
ATOM 1048 C C . ILE A 1 129 ? -5.946 -1.749 11.843 1.00 98.06 129 ILE A C 1
ATOM 1050 O O . ILE A 1 129 ? -6.494 -0.749 11.372 1.00 98.06 129 ILE A O 1
ATOM 1054 N N . PRO A 1 130 ? -5.346 -1.712 13.046 1.00 98.19 130 PRO A N 1
ATOM 1055 C CA . PRO A 1 130 ? -5.209 -0.473 13.800 1.00 98.19 130 PRO A CA 1
ATOM 1056 C C . PRO A 1 130 ? -4.109 0.423 13.211 1.00 98.19 130 PRO A C 1
ATOM 1058 O O . PRO A 1 130 ? -3.083 -0.069 12.737 1.00 98.19 130 PRO A O 1
ATOM 1061 N N . PHE A 1 131 ? -4.295 1.737 13.299 1.00 97.88 131 PHE A N 1
ATOM 1062 C CA . PHE A 1 131 ? -3.307 2.755 12.940 1.00 97.88 131 PHE A CA 1
ATOM 1063 C C . PHE A 1 131 ? -3.385 3.961 13.895 1.00 97.88 131 PHE A C 1
ATOM 1065 O O . PHE A 1 131 ? -4.273 4.030 14.748 1.00 97.88 131 PHE A O 1
ATOM 1072 N N . TRP A 1 132 ? -2.424 4.876 13.774 1.00 95.44 132 TRP A N 1
ATOM 1073 C CA . TRP A 1 132 ? -2.319 6.130 14.526 1.00 95.44 132 TRP A CA 1
ATOM 1074 C C . TRP A 1 132 ? -2.137 7.304 13.567 1.00 95.44 132 TRP A C 1
ATOM 1076 O O . TRP A 1 132 ? -1.640 7.046 12.443 1.00 95.44 132 TRP A O 1
#

Radius of gyration: 33.12 Å; chains: 1; bounding box: 65×90×67 Å

Organism: NCBI:txid412755